Protein AF-A0A2A4T0X8-F1 (afdb_monomer_lite)

Structure (mmCIF, N/CA/C/O backbone):
data_AF-A0A2A4T0X8-F1
#
_entry.id   AF-A0A2A4T0X8-F1
#
loop_
_atom_site.group_PDB
_atom_site.id
_atom_site.type_symbol
_atom_site.label_atom_id
_atom_site.label_alt_id
_atom_site.label_comp_id
_atom_site.label_asym_id
_atom_site.label_entity_id
_atom_site.label_seq_id
_atom_site.pdbx_PDB_ins_code
_atom_site.Cartn_x
_atom_site.Cartn_y
_atom_site.Cartn_z
_atom_site.occupancy
_atom_site.B_iso_or_equiv
_atom_site.auth_seq_id
_atom_site.auth_comp_id
_atom_site.auth_asym_id
_atom_site.auth_atom_id
_atom_site.pdbx_PDB_model_num
ATOM 1 N N . MET A 1 1 ? -0.961 -7.102 6.473 1.00 89.81 1 MET A N 1
ATOM 2 C CA . MET A 1 1 ? -1.658 -6.199 5.524 1.00 89.81 1 MET A CA 1
ATOM 3 C C . MET A 1 1 ? -0.988 -6.253 4.156 1.00 89.81 1 MET A C 1
ATOM 5 O O . MET A 1 1 ? 0.234 -6.299 4.086 1.00 89.81 1 MET A O 1
ATOM 9 N N . LYS A 1 2 ? -1.765 -6.206 3.067 1.00 94.56 2 LYS A N 1
ATOM 10 C CA . LYS A 1 2 ? -1.261 -6.138 1.685 1.00 94.56 2 LYS A CA 1
ATOM 11 C C . LYS A 1 2 ? -1.953 -5.019 0.907 1.00 94.56 2 LYS A C 1
ATOM 13 O O . LYS A 1 2 ? -3.178 -5.014 0.815 1.00 94.56 2 LYS A O 1
ATOM 18 N N . VAL A 1 3 ? -1.168 -4.134 0.295 1.00 97.38 3 VAL A N 1
ATOM 19 C CA . VAL A 1 3 ? -1.640 -3.081 -0.617 1.00 97.38 3 VAL A CA 1
ATOM 20 C C . VAL A 1 3 ? -1.169 -3.396 -2.037 1.00 97.38 3 VAL A C 1
ATOM 22 O O . VAL A 1 3 ? -0.076 -3.917 -2.242 1.00 97.38 3 VAL A O 1
ATOM 25 N N . THR A 1 4 ? -2.008 -3.149 -3.039 1.00 97.19 4 THR A N 1
ATOM 26 C CA . THR A 1 4 ? -1.660 -3.328 -4.455 1.00 97.19 4 THR A CA 1
ATOM 27 C C . THR A 1 4 ? -2.084 -2.099 -5.234 1.00 97.19 4 THR A C 1
ATOM 29 O O . THR A 1 4 ? -3.243 -1.688 -5.158 1.00 97.19 4 THR A O 1
ATOM 32 N N . VAL A 1 5 ? -1.147 -1.546 -5.998 1.00 97.69 5 VA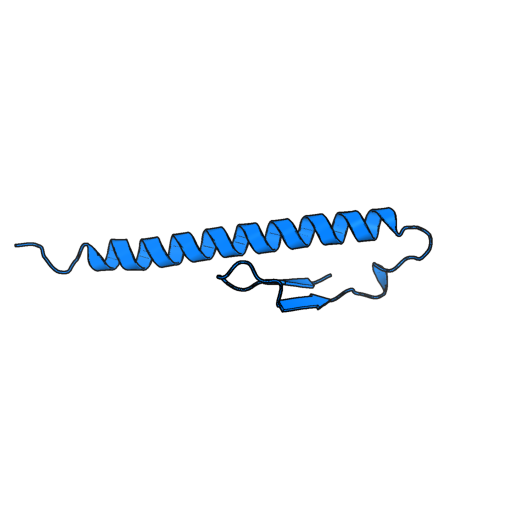L A N 1
ATOM 33 C CA . VAL A 1 5 ? -1.341 -0.409 -6.902 1.00 97.69 5 VAL A CA 1
ATOM 34 C C . VAL A 1 5 ? -0.963 -0.815 -8.328 1.00 97.69 5 VAL A C 1
ATOM 36 O O . VAL A 1 5 ? -0.234 -1.787 -8.516 1.00 97.69 5 VAL A O 1
ATOM 39 N N . ASN A 1 6 ? -1.457 -0.099 -9.337 1.00 94.44 6 ASN A N 1
ATOM 40 C CA . ASN A 1 6 ? -0.985 -0.238 -10.719 1.00 94.44 6 ASN A CA 1
ATOM 41 C C . ASN A 1 6 ? -0.008 0.894 -11.102 1.00 94.44 6 ASN A C 1
ATOM 43 O O . ASN A 1 6 ? 0.147 1.875 -10.375 1.00 94.44 6 ASN A O 1
ATOM 47 N N . GLY A 1 7 ? 0.609 0.785 -12.285 1.00 91.25 7 GLY A N 1
ATOM 48 C CA . GLY A 1 7 ? 1.529 1.799 -12.826 1.00 91.25 7 GLY A CA 1
ATOM 49 C C . GLY A 1 7 ? 0.891 3.161 -13.145 1.00 91.25 7 GLY A C 1
ATOM 50 O O . GLY A 1 7 ? 1.605 4.121 -13.412 1.00 91.25 7 GLY A O 1
ATOM 51 N N . GLU A 1 8 ? -0.438 3.274 -13.070 1.00 93.31 8 GLU A N 1
ATOM 52 C CA . GLU A 1 8 ? -1.183 4.536 -13.204 1.00 93.31 8 GLU A CA 1
ATOM 53 C C . GLU A 1 8 ? -1.384 5.237 -11.849 1.00 93.31 8 GLU A C 1
ATOM 55 O O . GLU A 1 8 ? -2.172 6.173 -11.743 1.00 93.31 8 GLU A O 1
ATOM 60 N N . SER A 1 9 ? -0.692 4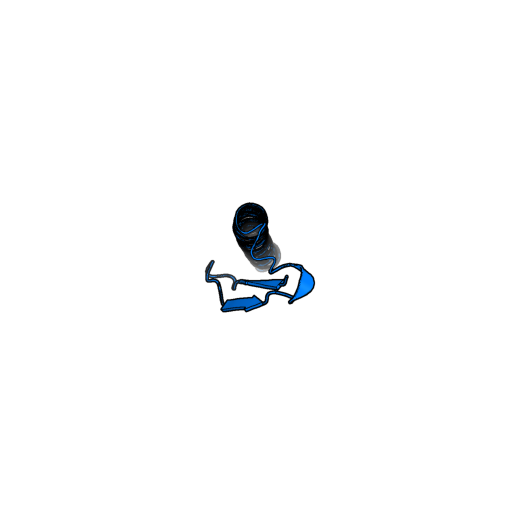.783 -10.797 1.00 93.06 9 SER A N 1
ATOM 61 C CA . SER A 1 9 ? -0.851 5.278 -9.422 1.00 93.06 9 SER A CA 1
ATOM 62 C C . SER A 1 9 ? -2.264 5.082 -8.852 1.00 93.06 9 SER A C 1
ATOM 64 O O . SER A 1 9 ? -2.726 5.871 -8.031 1.00 93.06 9 SER A O 1
ATOM 66 N N . GLN A 1 10 ? -2.961 4.017 -9.259 1.00 96.25 10 GLN A N 1
ATOM 67 C CA . GLN A 1 10 ? -4.276 3.663 -8.720 1.00 96.25 10 GLN A CA 1
ATOM 68 C C . GLN A 1 10 ? -4.168 2.497 -7.739 1.00 96.25 10 GLN A C 1
ATOM 70 O O . GLN A 1 10 ? -3.649 1.432 -8.080 1.00 96.25 10 GLN A O 1
ATOM 75 N N . LEU A 1 11 ? -4.747 2.659 -6.549 1.00 97.19 11 LEU A N 1
ATOM 76 C CA . LEU A 1 11 ? -4.998 1.567 -5.608 1.00 97.19 11 LEU A CA 1
ATOM 77 C C . LEU A 1 11 ? -5.994 0.572 -6.217 1.00 97.19 11 LEU A C 1
ATOM 79 O O . LEU A 1 11 ? -7.098 0.940 -6.613 1.00 97.19 11 LEU A O 1
ATOM 83 N N . LYS A 1 12 ? -5.599 -0.699 -6.296 1.00 97.81 12 LYS A N 1
ATOM 84 C CA . LYS A 1 12 ? -6.443 -1.789 -6.799 1.00 97.81 12 LYS A CA 1
ATOM 85 C C . LYS A 1 12 ? -7.029 -2.623 -5.674 1.00 97.81 12 LYS A C 1
ATOM 87 O O . LYS A 1 12 ? -8.203 -2.970 -5.726 1.00 97.81 12 LYS A O 1
ATOM 92 N N . THR A 1 13 ? -6.222 -2.959 -4.670 1.00 97.75 13 THR A N 1
ATOM 93 C CA . THR A 1 13 ? -6.682 -3.762 -3.532 1.00 97.75 13 THR A CA 1
ATOM 94 C C . THR A 1 13 ? -5.971 -3.373 -2.249 1.00 97.75 13 THR A C 1
ATOM 96 O O . THR A 1 13 ? -4.767 -3.114 -2.263 1.00 97.75 13 THR A O 1
ATOM 99 N N . LEU A 1 14 ? -6.697 -3.459 -1.140 1.00 96.62 14 LEU A N 1
ATOM 100 C CA . LEU A 1 14 ? -6.171 -3.406 0.216 1.00 96.62 14 LEU A CA 1
ATOM 101 C C . LEU A 1 14 ? -6.740 -4.604 0.980 1.00 96.62 14 LEU A C 1
ATOM 103 O O . LEU A 1 14 ? -7.946 -4.841 0.955 1.00 96.62 14 LEU A O 1
ATOM 107 N N . LYS A 1 15 ? -5.868 -5.390 1.612 1.00 96.50 15 LYS A N 1
ATOM 108 C CA . LYS A 1 15 ? -6.241 -6.528 2.459 1.00 96.50 15 LYS A CA 1
ATOM 109 C C . LYS A 1 15 ? -5.668 -6.338 3.854 1.00 96.50 15 LYS A C 1
ATOM 111 O O . LYS A 1 15 ? -4.457 -6.152 3.998 1.00 96.50 15 LYS A O 1
ATOM 116 N N . LEU A 1 16 ? -6.534 -6.422 4.855 1.00 95.19 16 LEU A N 1
ATOM 117 C CA . LEU A 1 16 ? -6.169 -6.407 6.265 1.00 95.19 16 LEU A CA 1
ATOM 118 C C . LEU A 1 16 ? -6.230 -7.831 6.810 1.00 95.19 16 LEU A C 1
ATOM 120 O O . LEU A 1 16 ? -7.157 -8.577 6.496 1.00 95.19 16 LEU A O 1
ATOM 124 N N . ASP A 1 17 ? -5.234 -8.185 7.611 1.00 91.81 17 ASP A N 1
ATOM 125 C CA . ASP A 1 17 ? -5.259 -9.414 8.397 1.00 91.81 17 ASP A CA 1
ATOM 126 C C . ASP A 1 17 ? -6.012 -9.121 9.699 1.00 91.81 17 ASP A C 1
ATOM 128 O O . ASP A 1 17 ? -5.902 -8.020 10.235 1.00 91.81 17 ASP A O 1
ATOM 132 N N . ALA A 1 18 ? -6.789 -10.072 10.220 1.00 90.94 18 ALA A N 1
ATOM 133 C CA . ALA A 1 18 ? -7.608 -9.828 11.414 1.00 90.94 18 ALA A CA 1
ATOM 134 C C . ALA A 1 18 ? -6.770 -9.391 12.632 1.00 90.94 18 ALA A C 1
ATOM 136 O O . ALA A 1 18 ? -7.237 -8.616 13.456 1.00 90.94 18 ALA A O 1
ATOM 137 N N . GLU A 1 19 ? -5.516 -9.838 12.702 1.00 88.38 19 GLU A N 1
ATOM 138 C CA . GLU A 1 19 ? -4.568 -9.518 13.775 1.00 88.38 19 GLU A CA 1
ATOM 139 C C . GLU A 1 19 ? -4.200 -8.028 13.849 1.00 88.38 19 GLU A C 1
ATOM 141 O O . GLU A 1 19 ? -3.866 -7.539 14.928 1.00 88.38 19 GLU A O 1
ATOM 146 N N . VAL A 1 20 ? -4.279 -7.301 12.724 1.00 87.25 20 VAL A N 1
ATOM 147 C CA . VAL A 1 20 ? -3.976 -5.859 12.672 1.00 87.25 20 VAL A CA 1
ATOM 148 C C . VAL A 1 20 ? -5.208 -4.980 12.898 1.00 87.25 20 VAL A C 1
ATOM 150 O O . VAL A 1 20 ? -5.089 -3.761 12.910 1.00 87.25 20 VAL A O 1
ATOM 153 N N . VAL A 1 21 ? -6.397 -5.570 13.051 1.00 92.12 21 VAL A N 1
ATOM 154 C CA . VAL A 1 21 ? -7.650 -4.835 13.271 1.00 92.12 21 VAL A CA 1
ATOM 155 C C . VAL A 1 21 ? -8.027 -4.938 14.745 1.00 92.12 21 VAL A C 1
ATOM 157 O O . VAL A 1 21 ? -8.796 -5.811 15.146 1.00 92.12 21 VAL A O 1
ATOM 160 N N . GLN A 1 22 ? -7.459 -4.044 15.552 1.00 92.06 22 GLN A N 1
ATOM 161 C CA . GLN A 1 22 ? -7.698 -3.964 16.994 1.00 92.06 22 GLN A CA 1
ATOM 162 C C . GLN A 1 22 ? -8.569 -2.730 17.298 1.00 92.06 22 GLN A C 1
ATOM 164 O O . GLN A 1 22 ? -8.178 -1.620 16.939 1.00 92.06 22 GLN A O 1
ATOM 169 N N . PRO A 1 23 ? -9.773 -2.881 17.891 1.00 90.38 23 PRO A N 1
ATOM 170 C CA . PRO A 1 23 ? -10.703 -1.761 18.100 1.00 90.38 23 PRO A CA 1
ATOM 171 C C . PRO A 1 23 ? -10.175 -0.655 19.020 1.00 90.38 23 PRO A C 1
ATOM 173 O O . PRO A 1 23 ? -10.651 0.476 18.966 1.00 90.38 23 PRO A O 1
ATOM 176 N N . ASP A 1 24 ? -9.241 -1.004 19.894 1.00 94.75 24 ASP A N 1
ATOM 177 C CA . ASP A 1 24 ? -8.562 -0.136 20.845 1.00 94.75 24 ASP A CA 1
ATOM 178 C C . ASP A 1 24 ? -7.323 0.558 20.260 1.00 94.75 24 ASP A C 1
ATOM 180 O O . ASP A 1 24 ? -6.818 1.487 20.887 1.00 94.75 24 ASP A O 1
ATOM 184 N N . ASP A 1 25 ? -6.888 0.178 19.051 1.00 94.00 25 ASP A N 1
ATOM 185 C CA . ASP A 1 25 ? -5.712 0.741 18.375 1.00 94.00 25 ASP A CA 1
A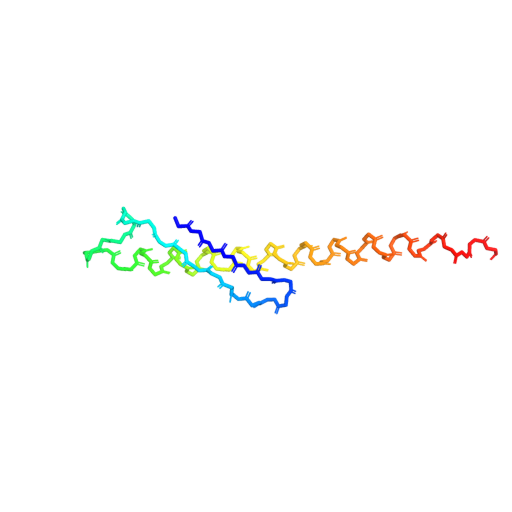TOM 186 C C . ASP A 1 25 ? -5.980 1.066 16.891 1.00 94.00 25 ASP A C 1
ATOM 188 O O . ASP A 1 25 ? -5.327 0.591 15.957 1.00 94.00 25 ASP A O 1
ATOM 192 N N . ILE A 1 26 ? -7.011 1.881 16.659 1.00 94.06 26 ILE A N 1
ATOM 193 C CA . ILE A 1 26 ? -7.373 2.351 15.314 1.00 94.06 26 ILE A CA 1
ATOM 194 C C . ILE A 1 26 ? -6.311 3.300 14.743 1.00 94.06 26 ILE A C 1
ATOM 196 O O . ILE A 1 26 ? -6.049 3.256 13.543 1.00 94.06 26 ILE A O 1
ATOM 200 N N . GLU A 1 27 ? -5.670 4.111 15.587 1.00 95.25 27 GLU A N 1
ATOM 201 C CA . GLU A 1 27 ? -4.648 5.077 15.162 1.00 95.25 27 GLU A CA 1
ATOM 202 C C . GLU A 1 27 ? -3.437 4.370 14.531 1.00 95.25 27 GLU A C 1
ATOM 204 O O . GLU A 1 27 ? -2.979 4.771 13.459 1.00 95.25 27 GLU A O 1
ATOM 209 N N . MET A 1 28 ? -2.968 3.257 15.115 1.00 93.38 28 MET A N 1
ATOM 210 C CA . MET A 1 28 ? -1.902 2.458 14.504 1.00 93.38 28 MET A CA 1
ATOM 211 C C . MET A 1 28 ? -2.336 1.850 13.163 1.00 93.38 28 MET A C 1
ATOM 213 O O . MET A 1 28 ? -1.546 1.816 12.214 1.00 93.38 28 MET A O 1
ATOM 217 N N . LEU A 1 29 ? -3.578 1.364 13.054 1.00 95.50 29 LEU A N 1
ATOM 218 C CA . LEU A 1 29 ? -4.088 0.801 11.801 1.00 95.50 29 LEU A CA 1
ATOM 219 C C . LEU A 1 29 ? -4.134 1.856 10.685 1.00 95.50 29 LEU A C 1
ATOM 221 O O . LEU A 1 29 ? -3.775 1.560 9.542 1.00 95.50 29 LEU A O 1
ATOM 225 N N . GLU A 1 30 ? -4.551 3.079 11.003 1.00 96.19 30 GLU A N 1
ATOM 226 C CA . GLU A 1 30 ? -4.562 4.200 10.063 1.00 96.19 30 GLU A CA 1
ATOM 227 C C . GLU A 1 30 ? -3.145 4.550 9.582 1.00 96.19 30 GLU A C 1
ATOM 229 O O . GLU A 1 30 ? -2.922 4.641 8.369 1.00 96.19 30 GLU A O 1
ATOM 234 N N . ASP A 1 31 ? -2.175 4.660 10.497 1.00 96.25 31 ASP A N 1
ATOM 235 C CA . ASP A 1 31 ? -0.772 4.944 10.158 1.00 96.25 31 ASP A CA 1
ATOM 236 C C . ASP A 1 31 ? -0.153 3.849 9.273 1.00 96.25 31 ASP A C 1
ATOM 238 O O . ASP A 1 31 ? 0.488 4.133 8.252 1.00 96.25 31 ASP A O 1
ATOM 242 N N . LEU A 1 32 ? -0.430 2.581 9.594 1.00 95.31 32 LEU A N 1
ATOM 243 C CA . LEU A 1 32 ? -0.020 1.439 8.781 1.00 95.31 32 LEU A CA 1
ATOM 244 C C . LEU A 1 32 ? -0.560 1.557 7.354 1.00 95.31 32 LEU A C 1
ATOM 246 O O . LEU A 1 32 ? 0.206 1.421 6.395 1.00 95.31 32 LEU A O 1
ATOM 250 N N . ILE A 1 33 ? -1.861 1.822 7.196 1.00 96.62 33 ILE A N 1
ATOM 251 C CA . ILE A 1 33 ? -2.506 1.944 5.882 1.00 96.62 33 ILE A CA 1
ATOM 252 C C . ILE A 1 33 ? -1.857 3.061 5.061 1.00 96.62 33 ILE A C 1
ATOM 254 O O . ILE A 1 33 ? -1.525 2.838 3.892 1.00 96.62 33 ILE A O 1
ATOM 258 N N . VAL A 1 34 ? -1.652 4.239 5.657 1.00 97.75 34 VAL A N 1
ATOM 259 C CA . VAL A 1 34 ? -1.029 5.388 4.983 1.00 97.75 34 VAL A CA 1
ATOM 260 C C . VAL A 1 34 ? 0.391 5.047 4.540 1.00 97.75 34 VAL A C 1
ATOM 262 O O . VAL A 1 34 ? 0.743 5.256 3.375 1.00 97.75 34 VAL A O 1
ATOM 265 N N . THR A 1 35 ? 1.188 4.472 5.438 1.00 97.25 35 THR A N 1
ATOM 266 C CA . THR A 1 35 ? 2.576 4.088 5.165 1.00 97.25 35 THR A CA 1
ATOM 267 C C . THR A 1 35 ? 2.653 3.084 4.016 1.00 97.25 35 THR A C 1
ATOM 269 O O . THR A 1 35 ? 3.327 3.330 3.014 1.00 97.25 35 THR A O 1
ATOM 272 N N . ALA A 1 36 ? 1.887 1.993 4.086 1.00 96.94 36 ALA A N 1
ATOM 273 C CA . ALA A 1 36 ? 1.917 0.952 3.062 1.00 96.94 36 ALA A CA 1
ATOM 274 C C . ALA A 1 36 ? 1.376 1.419 1.703 1.00 96.94 36 ALA A C 1
ATOM 276 O O . ALA A 1 36 ? 1.874 0.989 0.660 1.00 96.94 36 ALA A O 1
ATOM 277 N N . ALA A 1 37 ? 0.365 2.293 1.685 1.00 97.56 37 ALA A N 1
ATOM 278 C CA . ALA A 1 37 ? -0.145 2.872 0.445 1.00 97.56 37 ALA A CA 1
ATOM 279 C C . ALA A 1 37 ? 0.901 3.767 -0.232 1.00 97.56 37 ALA A C 1
ATOM 281 O O . ALA A 1 37 ? 1.136 3.633 -1.436 1.00 97.56 37 ALA A O 1
ATOM 282 N N . ASN A 1 38 ? 1.566 4.631 0.538 1.00 97.75 38 ASN A N 1
ATOM 283 C CA . ASN A 1 38 ? 2.622 5.500 0.027 1.00 97.75 38 ASN A CA 1
ATOM 284 C C . ASN A 1 38 ? 3.823 4.698 -0.495 1.00 97.75 38 ASN A C 1
ATOM 286 O O . ASN A 1 38 ? 4.328 4.993 -1.581 1.00 97.75 38 ASN A O 1
ATOM 290 N N . ASP A 1 39 ? 4.237 3.650 0.217 1.00 97.75 39 ASP A N 1
ATOM 291 C CA . ASP A 1 39 ? 5.330 2.771 -0.211 1.00 97.75 39 ASP A CA 1
ATOM 292 C C . ASP A 1 39 ? 4.995 2.006 -1.495 1.00 97.75 39 ASP A C 1
ATOM 294 O O . ASP A 1 39 ? 5.827 1.912 -2.406 1.00 97.75 39 ASP A O 1
ATOM 298 N N . ALA A 1 40 ? 3.760 1.512 -1.618 1.00 97.62 40 ALA A N 1
ATOM 299 C CA . ALA A 1 40 ? 3.295 0.846 -2.829 1.00 97.62 40 ALA A CA 1
ATOM 300 C C . ALA A 1 40 ? 3.299 1.809 -4.030 1.00 97.62 40 ALA A C 1
ATOM 302 O O . ALA A 1 40 ? 3.813 1.466 -5.096 1.00 97.62 40 ALA A O 1
ATOM 303 N N . LEU A 1 41 ? 2.791 3.035 -3.855 1.00 97.75 41 LEU A N 1
ATOM 304 C CA . LEU A 1 41 ? 2.801 4.075 -4.892 1.00 97.75 41 LEU A CA 1
ATOM 305 C C . LEU A 1 41 ? 4.225 4.466 -5.306 1.00 97.75 41 LEU A C 1
ATOM 307 O O . LEU A 1 41 ? 4.513 4.602 -6.497 1.00 97.75 41 LEU A O 1
ATOM 311 N N . LYS A 1 42 ? 5.133 4.616 -4.337 1.00 97.00 42 LYS A N 1
ATOM 312 C CA . LYS A 1 42 ? 6.545 4.910 -4.598 1.00 97.00 42 LYS A CA 1
ATOM 313 C C . LYS A 1 42 ? 7.203 3.790 -5.397 1.00 97.00 42 LYS A C 1
ATOM 315 O O . LYS A 1 42 ? 7.887 4.074 -6.377 1.00 97.00 42 LYS A O 1
ATOM 320 N N . THR A 1 43 ? 6.954 2.539 -5.017 1.00 96.50 43 THR A N 1
ATOM 321 C CA . THR A 1 43 ? 7.455 1.356 -5.730 1.00 96.50 43 THR A CA 1
ATOM 322 C C . THR A 1 43 ? 6.957 1.332 -7.172 1.00 96.50 43 THR A C 1
ATOM 324 O O . THR A 1 43 ? 7.769 1.249 -8.089 1.00 96.50 43 THR A O 1
ATOM 327 N N . ALA A 1 44 ? 5.655 1.528 -7.398 1.00 96.56 44 ALA A N 1
ATOM 328 C CA . ALA A 1 44 ? 5.085 1.553 -8.745 1.00 96.56 44 ALA A CA 1
ATOM 329 C C . ALA A 1 44 ? 5.677 2.662 -9.628 1.00 96.56 44 ALA A C 1
ATOM 331 O O . ALA A 1 44 ? 5.905 2.457 -10.821 1.00 96.56 44 ALA A O 1
ATOM 332 N N . LYS A 1 45 ? 5.965 3.836 -9.052 1.00 95.25 45 LYS A N 1
ATOM 333 C CA . LYS A 1 45 ? 6.641 4.923 -9.770 1.00 95.25 45 LYS A CA 1
ATOM 334 C C . LYS A 1 45 ? 8.069 4.540 -10.161 1.00 95.25 45 LYS A C 1
ATOM 336 O O . LYS A 1 45 ? 8.471 4.810 -11.290 1.00 95.25 45 LYS A O 1
ATOM 341 N N . THR A 1 46 ? 8.817 3.917 -9.253 1.00 95.44 46 THR A N 1
ATOM 342 C CA . THR A 1 46 ? 10.172 3.426 -9.536 1.00 95.44 46 THR A CA 1
ATOM 343 C C . THR A 1 46 ? 10.154 2.379 -10.646 1.00 95.44 46 THR A C 1
ATOM 345 O O . THR A 1 46 ? 10.862 2.540 -11.632 1.00 95.44 46 THR A O 1
ATOM 348 N N . GLU A 1 47 ? 9.284 1.371 -10.554 1.00 95.06 47 GLU A N 1
ATOM 349 C CA . GLU A 1 47 ? 9.150 0.325 -11.577 1.00 95.06 47 GLU A CA 1
ATOM 350 C C . GLU A 1 47 ? 8.754 0.894 -12.947 1.00 95.06 47 GLU A C 1
ATOM 352 O O . GLU A 1 47 ? 9.285 0.474 -13.975 1.00 95.06 47 GLU A O 1
ATOM 357 N N . SER A 1 48 ? 7.852 1.881 -12.972 1.00 92.88 48 SER A N 1
ATOM 358 C CA . SER A 1 48 ? 7.458 2.582 -14.200 1.00 92.88 48 SER A CA 1
ATOM 359 C C . SER A 1 48 ? 8.638 3.326 -14.834 1.00 92.88 48 SER A C 1
ATOM 361 O O . SER A 1 48 ? 8.880 3.203 -16.036 1.00 92.88 48 SER A O 1
ATOM 363 N N . ASN A 1 49 ? 9.426 4.040 -14.025 1.00 91.81 49 ASN A N 1
ATOM 364 C CA . ASN A 1 49 ? 10.633 4.720 -14.493 1.00 91.81 49 ASN A CA 1
ATOM 365 C C . ASN A 1 49 ? 11.671 3.729 -15.033 1.00 91.81 49 ASN A C 1
ATOM 367 O O . ASN A 1 49 ? 12.176 3.926 -16.134 1.00 91.81 49 ASN A O 1
ATOM 371 N N . GLU A 1 50 ? 11.936 2.635 -14.318 1.00 93.00 50 GLU A N 1
ATOM 372 C CA . GLU A 1 50 ? 12.859 1.590 -14.772 1.00 93.00 50 GLU A CA 1
ATOM 373 C C . GLU A 1 50 ? 12.393 0.927 -16.075 1.00 93.00 50 GLU A C 1
ATOM 375 O O . GLU A 1 50 ? 13.205 0.594 -16.939 1.00 93.00 50 GLU A O 1
ATOM 380 N N . ALA A 1 51 ? 11.084 0.714 -16.241 1.00 91.12 51 ALA A N 1
ATOM 381 C CA . ALA A 1 51 ? 10.525 0.197 -17.485 1.00 91.12 51 ALA A CA 1
ATOM 382 C C . ALA A 1 51 ? 10.745 1.183 -18.643 1.00 91.12 51 ALA A C 1
ATOM 384 O O . ALA A 1 51 ? 11.160 0.769 -19.727 1.00 91.12 51 ALA A O 1
ATOM 385 N N . MET A 1 52 ? 10.537 2.484 -18.409 1.00 88.94 52 MET A N 1
ATOM 386 C CA . MET A 1 52 ? 10.827 3.528 -19.396 1.00 88.94 52 MET A CA 1
ATOM 387 C C . MET A 1 52 ? 12.318 3.614 -19.735 1.00 88.94 52 MET A C 1
ATOM 389 O O . MET A 1 52 ? 12.647 3.749 -20.908 1.00 88.94 52 MET A O 1
ATOM 393 N N . GLU A 1 53 ? 13.216 3.494 -18.755 1.00 90.25 53 GLU A N 1
ATOM 394 C CA . GLU A 1 53 ? 14.670 3.461 -18.971 1.00 90.25 53 GLU A CA 1
ATOM 395 C C . GLU A 1 53 ? 15.109 2.242 -19.784 1.00 90.25 53 GLU A C 1
ATOM 397 O O . GLU A 1 53 ? 15.937 2.360 -20.683 1.00 90.25 53 GLU A O 1
ATOM 402 N N . LYS A 1 54 ? 14.529 1.064 -19.533 1.00 89.69 54 LYS A N 1
ATOM 403 C CA . LYS A 1 54 ? 14.797 -0.141 -20.337 1.00 89.69 54 LYS A CA 1
ATOM 404 C C . LYS A 1 54 ? 14.335 0.038 -21.781 1.00 89.69 54 LYS A C 1
ATOM 406 O O . LYS A 1 54 ? 15.042 -0.365 -22.703 1.00 89.69 54 LYS A O 1
ATOM 411 N N . ILE A 1 55 ? 13.175 0.664 -21.986 1.00 87.69 55 ILE A N 1
ATOM 412 C CA . ILE A 1 55 ? 12.662 0.974 -23.324 1.00 87.69 55 ILE A CA 1
ATOM 413 C C . ILE A 1 55 ? 13.554 2.015 -24.007 1.00 87.69 55 ILE A C 1
ATOM 415 O O . ILE A 1 55 ? 13.979 1.783 -25.132 1.00 87.69 55 ILE A O 1
ATOM 419 N N . SER A 1 56 ? 13.880 3.133 -23.356 1.00 83.19 56 SER A N 1
ATOM 420 C CA . SER A 1 56 ? 14.677 4.217 -23.950 1.00 83.19 56 SER A CA 1
ATOM 421 C C . SER A 1 56 ? 16.144 3.828 -24.164 1.00 83.19 56 SER A C 1
ATOM 423 O O . SER A 1 56 ? 16.729 4.163 -25.195 1.00 83.19 56 SER A O 1
ATOM 425 N N . GLY A 1 57 ? 16.721 3.051 -23.248 1.00 79.31 57 GLY A N 1
ATOM 426 C CA . GLY A 1 57 ? 18.052 2.461 -23.368 1.00 79.31 57 GLY A CA 1
ATOM 427 C C . GLY A 1 57 ? 18.126 1.379 -24.448 1.00 79.31 57 GLY A C 1
ATOM 428 O O . GLY A 1 57 ? 19.121 1.302 -25.162 1.00 79.31 57 GLY A O 1
ATOM 429 N N . GLY A 1 58 ? 17.055 0.602 -24.650 1.00 66.88 58 GLY A N 1
ATOM 430 C CA . GLY A 1 58 ? 16.919 -0.317 -25.789 1.00 66.88 58 GLY A CA 1
ATOM 431 C C . GLY A 1 58 ? 16.657 0.398 -27.123 1.00 66.88 58 GLY A C 1
ATOM 432 O O . GLY A 1 58 ? 17.142 -0.031 -28.167 1.00 66.88 58 GLY A O 1
ATOM 433 N N . MET A 1 59 ? 15.951 1.531 -27.088 1.00 61.97 59 MET A N 1
ATOM 434 C CA . MET A 1 59 ? 15.658 2.396 -28.238 1.00 61.97 59 MET A CA 1
ATOM 435 C C . MET A 1 59 ? 16.830 3.322 -28.605 1.00 61.97 59 MET A C 1
ATOM 437 O O . MET A 1 59 ? 16.810 3.946 -29.657 1.00 61.97 59 MET A O 1
ATOM 441 N N . SER A 1 60 ? 17.882 3.388 -27.788 1.00 59.69 60 SER A N 1
ATOM 442 C CA . SER A 1 60 ? 19.151 4.037 -28.156 1.00 59.69 60 SER A CA 1
ATOM 443 C C . SER A 1 60 ? 20.041 3.131 -29.033 1.00 59.69 60 SER A C 1
ATOM 445 O O . SER A 1 60 ? 21.137 3.526 -29.416 1.00 59.69 60 SER A O 1
ATOM 447 N N . MET A 1 61 ? 19.563 1.922 -29.369 1.00 61.12 61 MET A N 1
ATOM 448 C CA . MET A 1 61 ? 20.220 0.913 -30.216 1.00 61.12 61 MET A CA 1
ATOM 449 C C . MET A 1 61 ? 19.460 0.538 -31.518 1.00 61.12 61 MET A C 1
ATOM 451 O O . MET A 1 61 ? 19.621 -0.573 -32.015 1.00 61.12 61 MET A O 1
ATOM 455 N N . PR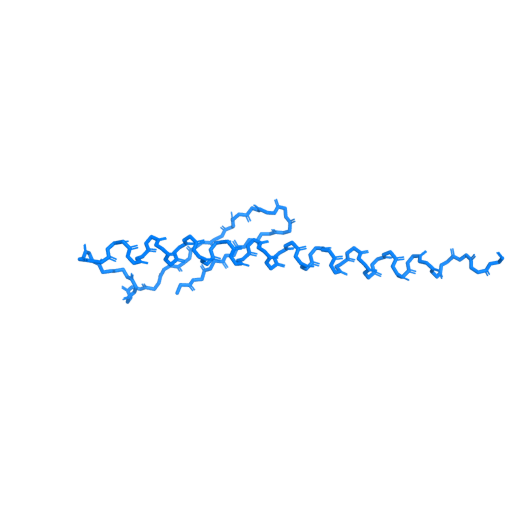O A 1 62 ? 18.644 1.411 -32.133 1.00 57.50 62 PRO A N 1
ATOM 456 C CA . PRO A 1 62 ? 18.386 1.336 -33.571 1.00 57.50 62 PRO A CA 1
ATOM 457 C C . PRO A 1 62 ? 18.724 2.685 -34.215 1.00 57.50 62 PRO A C 1
ATOM 459 O O . PRO A 1 62 ? 17.878 3.570 -34.325 1.00 57.50 62 PRO A O 1
ATOM 462 N N . GLY A 1 63 ? 19.986 2.843 -34.622 1.00 61.31 63 GLY A N 1
ATOM 463 C CA . GLY A 1 63 ? 20.446 4.062 -35.294 1.00 61.31 63 GLY A CA 1
ATOM 464 C C . GLY A 1 63 ? 21.915 4.439 -35.109 1.00 61.31 63 GLY A C 1
ATOM 465 O O . GLY A 1 63 ? 22.240 5.599 -35.321 1.00 61.31 63 GLY A O 1
ATOM 466 N N . LEU A 1 64 ? 22.804 3.504 -34.742 1.00 57.19 64 LEU A N 1
ATOM 467 C CA . LEU A 1 64 ? 24.236 3.667 -35.021 1.00 57.19 64 LEU A CA 1
ATOM 468 C C . LEU A 1 64 ? 24.444 3.656 -36.547 1.00 57.19 64 LEU A C 1
ATOM 470 O O . LEU A 1 64 ? 24.677 2.599 -37.132 1.00 57.19 64 LEU A O 1
ATOM 474 N N . PHE A 1 65 ? 24.322 4.831 -37.160 1.00 59.25 65 PHE A N 1
ATOM 4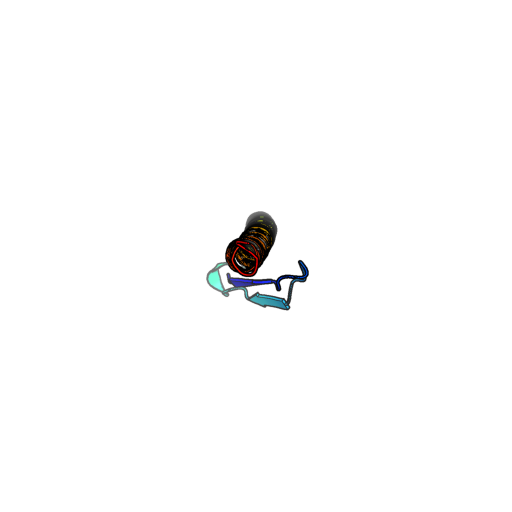75 C CA . PHE A 1 65 ? 24.909 5.215 -38.441 1.00 59.25 65 PHE A CA 1
ATOM 476 C C . PHE A 1 65 ? 25.422 6.648 -38.325 1.00 59.25 65 PHE A C 1
ATOM 478 O O . PHE A 1 65 ? 24.685 7.487 -37.759 1.00 59.25 65 PHE A O 1
#

Secondary structure (DSSP, 8-state):
-EEEE-TTS-EEEEE--GGG--TT-HHHHHHHHHHHHHHHHHHHHHHHHHHHHHHHHHHTSS---

Radius of gyration: 18.2 Å; chains: 1; bounding box: 36×15×59 Å

pLDDT: mean 89.83, std 11.56, range [57.19, 97.8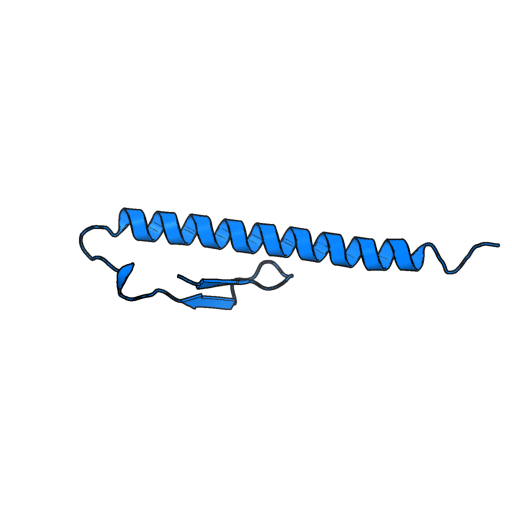1]

Sequence (65 aa):
MKVTVNGESQLKTLKLDAEVVQPDDIEMLEDLIVTAANDALKTAKTESNEAMEKISGGMSMPGLF

Foldseek 3Di:
DDWADALVLDTDDDDDDPVLDDVVPVVVVVVVVVVNSVVNSVVSPVVNVVVVCVVVVVVVPPDPD